Protein AF-A0A0D2ZPZ6-F1 (afdb_monomer)

Mean predicted aligned error: 11.29 Å

Structure (mmCIF, N/CA/C/O backbone):
data_AF-A0A0D2ZPZ6-F1
#
_entry.id   AF-A0A0D2ZPZ6-F1
#
loop_
_atom_site.group_PDB
_atom_site.id
_atom_site.type_symbol
_atom_site.label_atom_id
_atom_site.label_alt_id
_atom_site.label_comp_id
_atom_site.label_asym_id
_atom_site.label_entity_id
_atom_site.label_seq_id
_atom_site.pdbx_PDB_ins_code
_atom_site.Cartn_x
_atom_site.Cartn_y
_atom_site.Cartn_z
_atom_site.occupancy
_atom_site.B_iso_or_equiv
_atom_site.auth_seq_id
_atom_site.auth_comp_id
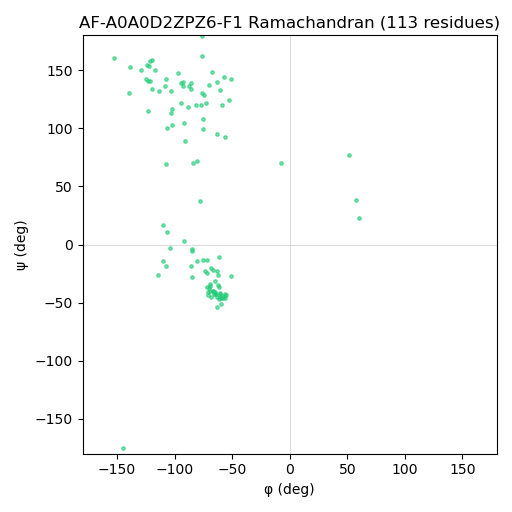_atom_site.auth_asym_id
_atom_site.auth_atom_id
_atom_site.pdbx_PDB_model_num
ATOM 1 N N . MET A 1 1 ? -3.734 -11.632 -27.801 1.00 38.62 1 MET A N 1
ATOM 2 C CA . MET A 1 1 ? -4.446 -12.048 -26.576 1.00 38.62 1 MET A CA 1
ATOM 3 C C . MET A 1 1 ? -5.236 -10.837 -26.138 1.00 38.62 1 MET A C 1
ATOM 5 O O . MET A 1 1 ? -4.638 -9.768 -26.107 1.00 38.62 1 MET A O 1
ATOM 9 N N . SER A 1 2 ? -6.555 -10.973 -26.014 1.00 46.31 2 SER A N 1
ATOM 10 C CA . SER A 1 2 ? -7.474 -9.851 -25.828 1.00 46.31 2 SER A CA 1
ATOM 11 C C . SER A 1 2 ? -7.202 -9.130 -24.512 1.00 46.31 2 SER A C 1
ATOM 13 O O . SER A 1 2 ? -6.860 -9.738 -23.500 1.00 46.31 2 SER A O 1
ATOM 15 N N . GLU A 1 3 ? -7.290 -7.810 -24.588 1.00 47.06 3 GLU A N 1
ATOM 16 C CA . GLU A 1 3 ? -7.050 -6.823 -23.537 1.00 47.06 3 GLU A CA 1
ATOM 17 C C . GLU A 1 3 ? -8.261 -6.743 -22.585 1.00 47.06 3 GLU A C 1
ATOM 19 O O . GLU A 1 3 ? -8.631 -5.662 -22.147 1.00 47.06 3 GLU A O 1
ATOM 24 N N . ASP A 1 4 ? -8.901 -7.884 -22.300 1.00 50.34 4 ASP A N 1
ATOM 25 C CA . ASP A 1 4 ? -10.164 -7.944 -21.560 1.00 50.34 4 ASP A CA 1
ATOM 26 C C . ASP A 1 4 ? -9.919 -7.703 -20.057 1.00 50.34 4 ASP A C 1
ATOM 28 O O . ASP A 1 4 ? -9.448 -8.568 -19.314 1.00 50.34 4 ASP A O 1
ATOM 32 N N . ASP A 1 5 ? -10.178 -6.457 -19.660 1.00 51.72 5 ASP A N 1
ATOM 33 C CA . ASP A 1 5 ? -11.030 -6.045 -18.542 1.00 51.72 5 ASP A CA 1
ATOM 34 C C . ASP A 1 5 ? -10.781 -6.692 -17.173 1.00 51.72 5 ASP A C 1
ATOM 36 O O . ASP A 1 5 ? -11.569 -7.480 -16.654 1.00 51.72 5 ASP A O 1
ATOM 40 N N . TYR A 1 6 ? -9.731 -6.231 -16.491 1.00 51.72 6 TYR A N 1
ATOM 41 C CA . TYR A 1 6 ? -9.704 -6.280 -15.025 1.00 51.72 6 TYR A CA 1
ATOM 42 C C . TYR A 1 6 ? -10.432 -5.049 -14.480 1.00 51.72 6 TYR A C 1
ATOM 44 O O . TYR A 1 6 ? -9.806 -4.126 -13.953 1.00 51.72 6 TYR A O 1
ATOM 52 N N . GLU A 1 7 ? -11.754 -5.002 -14.641 1.00 57.28 7 GLU A N 1
ATOM 53 C CA . GLU A 1 7 ? -12.580 -3.922 -14.100 1.00 57.28 7 GLU A CA 1
ATOM 54 C C . GLU A 1 7 ? -12.841 -4.181 -12.606 1.00 57.28 7 GLU A C 1
ATOM 56 O O . GLU A 1 7 ? -13.915 -4.577 -12.170 1.00 57.28 7 GLU A O 1
ATOM 61 N N . TRP A 1 8 ? -11.795 -3.999 -11.793 1.00 60.78 8 TRP A N 1
ATOM 62 C CA . TRP A 1 8 ? -11.924 -4.005 -10.331 1.00 60.78 8 TRP A CA 1
ATOM 63 C C . TRP A 1 8 ? -12.719 -2.782 -9.838 1.00 60.78 8 TRP A C 1
ATOM 65 O O . TRP A 1 8 ? -13.228 -2.759 -8.725 1.00 60.78 8 TRP A O 1
ATOM 75 N N . ILE A 1 9 ? -12.811 -1.736 -10.659 1.00 58.06 9 ILE A N 1
ATOM 76 C CA . ILE A 1 9 ? -13.391 -0.447 -10.298 1.00 58.06 9 ILE A CA 1
ATOM 77 C C . ILE A 1 9 ? -14.793 -0.384 -10.908 1.00 58.06 9 ILE A C 1
ATOM 79 O O . ILE A 1 9 ? -14.897 -0.132 -12.105 1.00 58.06 9 ILE A O 1
ATOM 83 N N . PRO A 1 10 ? -15.873 -0.577 -10.126 1.00 61.19 10 PRO A N 1
ATOM 84 C CA . PRO A 1 10 ? -17.208 -0.229 -10.589 1.00 61.19 10 PRO A CA 1
ATOM 85 C C . PRO A 1 10 ? -17.205 1.206 -11.120 1.00 61.19 10 PRO A C 1
ATOM 87 O O . PRO A 1 10 ? -16.581 2.075 -10.513 1.00 61.19 10 PRO A O 1
ATOM 90 N N . ILE A 1 11 ? -17.941 1.478 -12.196 1.00 59.25 11 ILE A N 1
ATOM 91 C CA . ILE A 1 11 ? -18.075 2.828 -12.779 1.00 59.25 11 ILE A CA 1
ATOM 92 C C . ILE A 1 11 ? -18.475 3.880 -11.717 1.00 59.25 11 ILE A C 1
ATOM 94 O O . ILE A 1 11 ? -18.085 5.043 -11.811 1.00 59.25 11 ILE A O 1
ATOM 98 N N . ASP A 1 12 ? -19.170 3.455 -10.658 1.00 64.12 12 ASP A N 1
ATOM 99 C CA . ASP A 1 12 ? -19.626 4.297 -9.546 1.00 64.12 12 ASP A CA 1
ATOM 100 C C . ASP A 1 12 ? -18.653 4.372 -8.347 1.00 64.12 12 ASP A C 1
ATOM 102 O O . ASP A 1 12 ? -18.959 4.990 -7.318 1.00 64.12 12 ASP A O 1
ATOM 106 N N . ALA A 1 13 ? -17.477 3.744 -8.428 1.00 70.62 13 ALA A N 1
ATOM 107 C CA . ALA A 1 13 ? -16.510 3.734 -7.338 1.00 70.62 13 ALA A CA 1
ATOM 108 C C . ALA A 1 13 ? -15.801 5.088 -7.208 1.00 70.62 13 ALA A C 1
ATOM 110 O O . ALA A 1 13 ? -15.236 5.647 -8.150 1.00 70.62 13 ALA A O 1
ATOM 111 N N . ARG A 1 14 ? -15.803 5.630 -5.988 1.00 82.12 14 ARG A N 1
ATOM 112 C CA . ARG A 1 14 ? -15.143 6.903 -5.693 1.00 82.12 14 ARG A CA 1
ATOM 113 C C . ARG A 1 14 ? -13.630 6.728 -5.702 1.00 82.12 14 ARG A C 1
ATOM 115 O O . ARG A 1 14 ? -13.083 5.986 -4.890 1.00 82.12 14 ARG A O 1
ATOM 122 N N . LEU A 1 15 ? -12.956 7.483 -6.564 1.00 88.06 15 LEU A N 1
ATOM 123 C CA . LEU A 1 15 ? -11.501 7.572 -6.570 1.00 88.06 15 LEU A CA 1
ATOM 124 C C . LEU A 1 15 ? -11.022 8.640 -5.587 1.00 88.06 15 LEU A C 1
ATOM 126 O O . LEU A 1 15 ? -11.512 9.771 -5.568 1.00 88.06 15 LEU A O 1
ATOM 130 N N . TYR A 1 16 ? -10.018 8.283 -4.791 1.00 89.69 16 TYR A N 1
ATOM 131 C CA . TYR A 1 16 ? -9.394 9.176 -3.827 1.00 89.69 16 TYR A CA 1
ATOM 132 C C . TYR A 1 16 ? -7.895 9.281 -4.084 1.00 89.69 16 TYR A C 1
ATOM 134 O O . TYR A 1 16 ? -7.223 8.291 -4.353 1.00 89.69 16 TYR A O 1
ATOM 142 N N . ALA A 1 17 ? -7.362 10.492 -3.923 1.00 92.25 17 ALA A N 1
ATOM 143 C CA . ALA A 1 17 ? -5.927 10.731 -3.874 1.00 92.25 17 ALA A CA 1
ATOM 144 C C . ALA A 1 17 ? -5.474 10.954 -2.424 1.00 92.25 17 ALA A C 1
ATOM 146 O O . ALA A 1 17 ? -6.056 11.762 -1.682 1.00 92.25 17 ALA A O 1
ATOM 147 N N . ILE A 1 18 ? -4.408 10.256 -2.035 1.00 92.94 18 ILE A N 1
ATOM 148 C CA . ILE A 1 18 ? -3.726 10.401 -0.748 1.00 92.94 18 ILE A CA 1
ATOM 149 C C . ILE A 1 18 ? -2.287 10.816 -1.032 1.00 92.94 18 ILE A C 1
ATOM 151 O O . ILE A 1 18 ? -1.634 10.254 -1.904 1.00 92.94 18 ILE A O 1
ATOM 155 N N . SER A 1 19 ? -1.807 11.819 -0.301 1.00 92.62 19 SER A N 1
ATOM 156 C CA . SER A 1 19 ? -0.422 12.266 -0.362 1.00 92.62 19 SER A CA 1
ATOM 157 C C . SER A 1 19 ? 0.212 12.242 1.024 1.00 92.62 19 SER A C 1
ATOM 159 O O . SER A 1 19 ? -0.422 12.582 2.034 1.00 92.62 19 SER A O 1
ATOM 161 N N . PHE A 1 20 ? 1.484 11.861 1.047 1.00 94.06 20 PHE A N 1
ATOM 162 C CA . PHE A 1 20 ? 2.348 11.902 2.217 1.00 94.06 20 PHE A CA 1
ATOM 163 C C . PHE A 1 20 ? 3.361 13.027 2.021 1.00 94.06 20 PHE A C 1
ATOM 165 O O . PHE A 1 20 ? 3.871 13.235 0.924 1.00 94.06 20 PHE A O 1
ATOM 172 N N . ARG A 1 21 ? 3.591 13.807 3.079 1.00 92.25 21 ARG A N 1
ATOM 173 C CA . ARG A 1 21 ? 4.617 14.854 3.116 1.00 92.25 21 ARG A CA 1
ATOM 174 C C . ARG A 1 21 ? 5.744 14.354 4.013 1.00 92.25 21 ARG A C 1
ATOM 176 O O . ARG A 1 21 ? 5.869 14.816 5.141 1.00 92.25 21 ARG A O 1
ATOM 183 N N . THR A 1 22 ? 6.455 13.345 3.530 1.00 92.25 22 THR A N 1
ATOM 184 C CA . THR A 1 22 ? 7.578 12.682 4.205 1.00 92.25 22 THR A CA 1
ATOM 185 C C . THR A 1 22 ? 8.831 12.831 3.350 1.00 92.25 22 THR A C 1
ATOM 187 O O . THR A 1 22 ? 8.728 13.109 2.151 1.00 92.25 22 THR A O 1
ATOM 190 N N . SER A 1 23 ? 10.008 12.697 3.961 1.00 91.88 23 SER A N 1
ATOM 191 C CA . SER A 1 23 ? 11.278 12.800 3.224 1.00 91.88 23 SER A CA 1
ATOM 192 C C . SER A 1 23 ? 11.672 11.464 2.590 1.00 91.88 23 SER A C 1
ATOM 194 O O . SER A 1 23 ? 12.319 11.450 1.546 1.00 91.88 23 SER A O 1
ATOM 196 N N . SER A 1 24 ? 11.242 10.354 3.195 1.00 94.25 24 SER A N 1
ATOM 197 C CA . SER A 1 24 ? 11.414 8.991 2.691 1.00 94.25 24 SER A CA 1
ATOM 198 C C . SER A 1 24 ? 10.073 8.260 2.552 1.00 94.25 24 SER A C 1
ATOM 200 O O . SER A 1 24 ? 9.101 8.564 3.252 1.00 94.25 24 SER A O 1
ATOM 202 N N . LEU A 1 25 ? 10.024 7.273 1.651 1.00 93.69 25 LEU A N 1
ATOM 203 C CA . LEU A 1 25 ? 8.913 6.317 1.571 1.00 93.69 25 LEU A CA 1
ATOM 204 C C . LEU A 1 25 ? 8.929 5.324 2.741 1.00 93.69 25 LEU A C 1
ATOM 206 O O . LEU A 1 25 ? 7.873 4.832 3.113 1.00 93.69 25 LEU A O 1
ATOM 210 N N . GLU A 1 26 ? 10.090 5.077 3.352 1.00 93.88 26 GLU A N 1
ATOM 211 C CA . GLU A 1 26 ? 10.236 4.204 4.530 1.00 93.88 26 GLU A CA 1
ATOM 212 C C . GLU A 1 26 ? 9.541 4.779 5.774 1.00 93.88 26 GLU A C 1
ATOM 214 O O . GLU A 1 26 ? 9.178 4.048 6.686 1.00 93.88 26 GLU A O 1
ATOM 219 N N . GLU A 1 27 ? 9.308 6.096 5.809 1.00 95.94 27 GLU A N 1
ATOM 220 C CA . GLU A 1 27 ? 8.524 6.745 6.869 1.00 95.94 27 GLU A CA 1
ATOM 221 C C . GLU A 1 27 ? 7.020 6.430 6.759 1.00 95.94 27 GLU A C 1
ATOM 223 O O . GLU A 1 27 ? 6.249 6.730 7.674 1.00 95.94 27 GLU A O 1
ATOM 228 N N . ILE A 1 28 ? 6.574 5.873 5.628 1.00 97.44 28 ILE A N 1
ATOM 229 C CA . ILE A 1 28 ? 5.169 5.568 5.374 1.00 97.44 28 ILE A CA 1
ATOM 230 C C . ILE A 1 28 ? 4.882 4.143 5.838 1.00 97.44 28 ILE A C 1
ATOM 232 O O . ILE A 1 28 ? 4.966 3.192 5.069 1.00 97.44 28 ILE A O 1
ATOM 236 N N . THR A 1 29 ? 4.501 4.020 7.105 1.00 97.38 29 THR A N 1
ATOM 237 C CA . THR A 1 29 ? 4.083 2.749 7.706 1.00 97.38 29 THR A CA 1
ATOM 238 C C . THR A 1 29 ? 2.666 2.350 7.282 1.00 97.38 29 THR A C 1
ATOM 240 O O . THR A 1 29 ? 1.840 3.181 6.878 1.00 97.38 29 THR A O 1
ATOM 243 N N . TYR A 1 30 ? 2.337 1.075 7.460 1.00 96.12 30 TYR A N 1
ATOM 244 C CA . TYR A 1 30 ? 1.004 0.502 7.319 1.00 96.12 30 TYR A CA 1
ATOM 245 C C . TYR A 1 30 ? -0.029 1.213 8.190 1.00 96.12 30 TYR A C 1
ATOM 247 O O . TYR A 1 30 ? -1.129 1.536 7.730 1.00 96.12 30 TYR A O 1
ATOM 255 N N . SER A 1 31 ? 0.319 1.517 9.440 1.00 93.81 31 SER A N 1
ATOM 256 C CA . SER A 1 31 ? -0.569 2.241 10.353 1.00 93.81 31 SER A CA 1
ATOM 257 C C . SER A 1 31 ? -0.862 3.661 9.862 1.00 93.81 31 SER A C 1
ATOM 259 O O . SER A 1 31 ? -2.022 4.078 9.857 1.00 93.81 31 SER A O 1
ATOM 261 N N . LEU A 1 32 ? 0.154 4.380 9.372 1.00 95.06 32 LEU A N 1
ATOM 262 C CA . LEU A 1 32 ? -0.003 5.725 8.824 1.00 95.06 32 LEU A CA 1
ATOM 263 C C . LEU A 1 32 ? -0.826 5.715 7.527 1.00 95.06 32 LEU A C 1
ATOM 265 O O . LEU A 1 32 ? -1.675 6.590 7.325 1.00 95.06 32 LEU A O 1
ATOM 269 N N . LEU A 1 33 ? -0.614 4.725 6.655 1.00 95.38 33 LEU A N 1
ATOM 270 C CA . LEU A 1 33 ? -1.412 4.539 5.444 1.00 95.38 33 LEU A CA 1
ATOM 271 C C . LEU A 1 33 ? -2.893 4.329 5.783 1.00 95.38 33 LEU A C 1
ATOM 273 O O . LEU A 1 33 ? -3.744 5.061 5.269 1.00 95.38 33 LEU A O 1
ATOM 277 N N . ASN A 1 34 ? -3.193 3.400 6.695 1.00 92.44 34 ASN A N 1
ATOM 278 C CA . ASN A 1 34 ? -4.556 3.141 7.163 1.00 92.44 34 ASN A CA 1
ATOM 279 C C . ASN A 1 34 ? -5.204 4.388 7.768 1.00 92.44 34 ASN A C 1
ATOM 281 O O . ASN A 1 34 ? -6.326 4.743 7.407 1.00 92.44 34 ASN A O 1
ATOM 285 N N . GLU A 1 35 ? -4.486 5.110 8.631 1.00 92.00 35 GLU A N 1
ATOM 286 C CA . GLU A 1 35 ? -4.991 6.335 9.249 1.00 92.00 35 GLU A CA 1
ATOM 287 C C . GLU A 1 35 ? -5.393 7.379 8.194 1.00 92.00 35 GLU A C 1
ATOM 289 O O . GLU A 1 35 ? -6.466 7.992 8.268 1.00 92.00 35 GLU A O 1
ATOM 294 N N . ARG A 1 36 ? -4.551 7.574 7.170 1.00 93.69 36 ARG A N 1
ATOM 295 C CA . ARG A 1 36 ? -4.822 8.524 6.084 1.00 93.69 36 ARG A CA 1
ATOM 296 C C . ARG A 1 36 ? -6.009 8.104 5.227 1.00 93.69 36 ARG A C 1
ATOM 298 O O . ARG A 1 36 ? -6.795 8.982 4.854 1.00 93.69 36 ARG A O 1
ATOM 305 N N . ILE A 1 37 ? -6.149 6.812 4.934 1.00 92.62 37 ILE A N 1
ATOM 306 C CA . ILE A 1 37 ? -7.289 6.262 4.190 1.00 92.62 37 ILE A CA 1
ATOM 307 C C . ILE A 1 37 ? -8.580 6.480 4.981 1.00 92.62 37 ILE A C 1
ATOM 309 O O . ILE A 1 37 ? -9.493 7.140 4.479 1.00 92.62 37 ILE A O 1
ATOM 313 N N . CYS A 1 38 ? -8.630 6.040 6.240 1.00 90.12 38 CYS A N 1
ATOM 314 C CA . CYS A 1 38 ? -9.803 6.205 7.096 1.00 90.12 38 CYS A CA 1
ATOM 315 C C . CYS A 1 38 ? -10.212 7.673 7.223 1.00 90.12 38 CYS A C 1
ATOM 317 O O . CYS A 1 38 ? -11.372 8.022 7.001 1.00 90.12 38 CYS A O 1
ATOM 319 N N . ARG A 1 39 ? -9.250 8.572 7.466 1.00 90.31 39 ARG A N 1
ATOM 320 C CA . ARG A 1 39 ? -9.516 10.015 7.539 1.00 90.31 39 ARG A CA 1
ATOM 321 C C . ARG A 1 39 ? -10.078 10.568 6.227 1.00 90.31 39 ARG A C 1
ATOM 323 O O . ARG A 1 39 ? -10.990 11.393 6.254 1.00 90.31 39 ARG A O 1
ATOM 330 N N . LYS A 1 40 ? -9.547 10.134 5.078 1.00 91.69 40 LYS A N 1
ATOM 331 C CA . LYS A 1 40 ? -10.016 10.560 3.750 1.00 91.69 40 LYS A CA 1
ATOM 332 C C . LYS A 1 40 ? -11.440 10.076 3.476 1.00 91.69 40 LYS A C 1
ATOM 334 O O . LYS A 1 40 ? -12.248 10.845 2.958 1.00 91.69 40 LYS A O 1
ATOM 339 N N . MET A 1 41 ? -11.735 8.832 3.841 1.00 87.25 41 MET A N 1
ATOM 340 C CA . MET A 1 41 ? -13.028 8.183 3.617 1.00 87.25 41 MET A CA 1
ATOM 341 C C . MET A 1 41 ? -14.058 8.482 4.716 1.00 87.25 41 MET A C 1
ATOM 343 O O . MET A 1 41 ? -15.223 8.132 4.557 1.00 87.25 41 MET A O 1
ATOM 347 N N . ARG A 1 42 ? -13.659 9.174 5.795 1.00 86.00 42 ARG A N 1
ATOM 348 C CA . ARG A 1 42 ? -14.467 9.413 7.006 1.00 86.00 42 ARG A CA 1
ATOM 349 C C . ARG A 1 42 ? -14.937 8.106 7.664 1.00 86.00 42 ARG A C 1
ATOM 351 O O . ARG A 1 42 ? -16.064 8.024 8.143 1.00 86.00 42 ARG A O 1
ATOM 358 N N . ILE A 1 43 ? -14.062 7.103 7.669 1.00 82.56 43 ILE A N 1
ATOM 359 C CA . ILE A 1 43 ? -14.251 5.820 8.353 1.00 82.56 43 ILE A CA 1
ATOM 360 C C . ILE A 1 43 ? -13.636 5.925 9.750 1.00 82.56 43 ILE A C 1
ATOM 362 O O . ILE A 1 43 ? -12.576 6.529 9.924 1.00 82.56 43 ILE A O 1
ATOM 366 N N . ASP A 1 44 ? -14.310 5.352 10.741 1.00 75.69 44 ASP A N 1
ATOM 367 C CA . ASP A 1 44 ? -13.796 5.262 12.102 1.00 75.69 44 ASP A CA 1
ATOM 368 C C . ASP A 1 44 ? -12.818 4.082 12.239 1.00 75.69 44 ASP A C 1
ATOM 370 O O . ASP A 1 44 ? -13.178 2.925 12.030 1.00 75.69 44 ASP A O 1
ATOM 374 N N . LEU A 1 45 ? -11.574 4.400 12.606 1.00 68.00 45 LEU A N 1
ATOM 375 C CA . LEU A 1 45 ? -10.469 3.449 12.776 1.00 68.00 45 LEU A CA 1
ATOM 376 C C . LEU A 1 45 ? -10.723 2.426 13.891 1.00 68.00 45 LEU A C 1
ATOM 378 O O . LEU A 1 45 ? -10.108 1.364 13.883 1.00 68.00 45 LEU A O 1
ATOM 382 N N . PHE A 1 46 ? -11.589 2.739 14.858 1.00 65.38 46 PHE A N 1
ATOM 383 C CA . PHE A 1 46 ? -11.834 1.873 16.014 1.00 65.38 46 PHE A CA 1
ATOM 384 C C . PHE A 1 46 ? -12.890 0.799 15.763 1.00 65.38 46 PHE A C 1
ATOM 386 O O . PHE A 1 46 ? -12.956 -0.172 16.513 1.00 65.38 46 PHE A O 1
ATOM 393 N N . THR A 1 47 ? -13.725 0.965 14.737 1.00 62.22 47 THR A N 1
ATOM 394 C CA . THR A 1 47 ? -14.881 0.089 14.499 1.00 62.22 47 THR A CA 1
ATOM 395 C C . THR A 1 47 ? -14.732 -0.797 13.272 1.00 62.22 47 THR A C 1
ATOM 397 O O . THR A 1 47 ? -15.514 -1.735 13.111 1.00 62.22 47 THR A O 1
ATOM 400 N N . LYS A 1 48 ? -13.757 -0.511 12.404 1.00 68.69 48 LYS A N 1
ATOM 401 C CA . LYS A 1 48 ? -13.653 -1.114 11.076 1.00 68.69 48 LYS A CA 1
ATOM 402 C C . LYS A 1 48 ? -12.212 -1.455 10.731 1.00 68.69 48 LYS A C 1
ATOM 404 O O . LYS A 1 48 ? -11.316 -0.623 10.864 1.00 68.69 48 LYS A O 1
ATOM 409 N N . ARG A 1 49 ? -11.994 -2.692 10.279 1.00 78.31 49 ARG A N 1
ATOM 410 C CA . ARG A 1 49 ? -10.716 -3.125 9.704 1.00 78.31 49 ARG A CA 1
ATOM 411 C C . ARG A 1 49 ? -10.775 -2.931 8.197 1.00 78.31 49 ARG A C 1
ATOM 413 O O . ARG A 1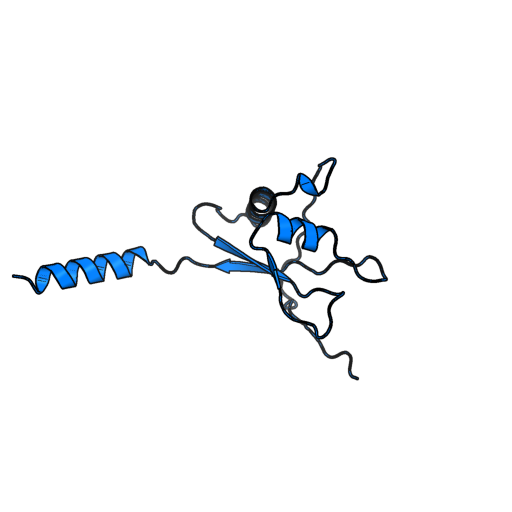 49 ? -11.769 -3.279 7.574 1.00 78.31 49 ARG A O 1
ATOM 420 N N . LEU A 1 50 ? -9.707 -2.399 7.613 1.00 87.19 50 LEU A N 1
ATOM 421 C CA . LEU A 1 50 ? -9.603 -2.257 6.165 1.00 87.19 50 LEU A CA 1
ATOM 422 C C . LEU A 1 50 ? -8.871 -3.456 5.562 1.00 87.19 50 LEU A C 1
ATOM 424 O O . LEU A 1 50 ? -7.858 -3.898 6.103 1.00 87.19 50 LEU A O 1
ATOM 428 N N . ASN A 1 51 ? -9.362 -3.943 4.425 1.00 90.19 51 ASN A N 1
ATOM 429 C CA . ASN A 1 51 ? -8.598 -4.798 3.528 1.00 90.19 51 ASN A CA 1
ATOM 430 C C . ASN A 1 51 ? -7.953 -3.927 2.450 1.00 90.19 51 ASN A C 1
ATOM 432 O O . ASN A 1 51 ? -8.656 -3.223 1.719 1.00 90.19 51 ASN A O 1
ATOM 436 N N . LEU A 1 52 ? -6.628 -3.976 2.348 1.00 94.44 52 LEU A N 1
ATOM 437 C CA . LEU A 1 52 ? -5.856 -3.197 1.384 1.00 94.44 52 LEU A CA 1
ATOM 438 C C . LEU A 1 52 ? -5.344 -4.133 0.287 1.00 94.44 52 LEU A C 1
ATOM 440 O O . LEU A 1 52 ? -4.369 -4.855 0.483 1.00 94.44 52 LEU A O 1
ATOM 444 N N . GLY A 1 53 ? -6.026 -4.142 -0.858 1.00 94.12 53 GLY A N 1
ATOM 445 C CA . GLY A 1 53 ? -5.730 -5.034 -1.981 1.00 94.12 53 GLY A CA 1
ATOM 446 C C . GLY A 1 53 ? -5.305 -4.279 -3.236 1.00 94.12 53 GLY A C 1
ATOM 447 O O . GLY A 1 53 ? -5.738 -3.157 -3.470 1.00 94.12 53 GLY A O 1
ATOM 448 N N . TYR A 1 54 ? -4.473 -4.880 -4.079 1.00 94.44 54 TYR A N 1
ATOM 449 C CA . TYR A 1 54 ? -4.114 -4.317 -5.384 1.00 94.44 54 TYR A CA 1
ATOM 450 C C . TYR A 1 54 ? -3.737 -5.419 -6.378 1.00 94.44 54 TYR A C 1
ATOM 452 O O . TYR A 1 54 ? -3.398 -6.534 -5.991 1.00 94.44 54 TYR A O 1
ATOM 460 N N . ILE A 1 55 ? -3.773 -5.109 -7.675 1.00 93.00 55 ILE A N 1
ATOM 461 C CA . ILE A 1 55 ? -3.235 -5.984 -8.728 1.00 93.00 55 ILE A CA 1
ATOM 462 C C . ILE A 1 55 ? -1.884 -5.404 -9.171 1.00 93.00 55 ILE A C 1
ATOM 464 O O . ILE A 1 55 ? -1.871 -4.306 -9.744 1.00 93.00 55 ILE A O 1
ATOM 468 N N . PRO A 1 56 ? -0.742 -6.075 -8.923 1.00 92.81 56 PRO A N 1
ATOM 469 C CA . PRO A 1 56 ? 0.564 -5.595 -9.361 1.00 92.81 56 PRO A CA 1
ATOM 470 C C . PRO A 1 56 ? 0.626 -5.477 -10.888 1.00 92.81 56 PRO A C 1
ATOM 472 O O . PRO A 1 56 ? 0.262 -6.403 -11.607 1.00 92.81 56 PRO A O 1
ATOM 475 N N . LEU A 1 57 ? 1.125 -4.347 -11.396 1.00 91.94 57 LEU A N 1
ATOM 476 C CA . LEU A 1 57 ? 1.276 -4.134 -12.845 1.00 91.94 57 LEU A CA 1
ATOM 477 C C . LEU A 1 57 ? 2.532 -4.798 -13.437 1.00 91.94 57 LEU A C 1
ATOM 479 O O . LEU A 1 57 ? 2.654 -4.890 -14.655 1.00 91.94 57 LEU A O 1
ATOM 483 N N . VAL A 1 58 ? 3.476 -5.215 -12.589 1.00 91.75 58 VAL A N 1
ATOM 484 C CA . VAL A 1 58 ? 4.803 -5.725 -12.989 1.00 91.75 58 VAL A CA 1
ATOM 485 C C . VAL A 1 58 ? 4.943 -7.246 -12.889 1.00 91.75 58 VAL A C 1
ATOM 487 O O . VAL A 1 58 ? 5.992 -7.779 -13.245 1.00 91.75 58 VAL A O 1
ATOM 490 N N . VAL A 1 59 ? 3.914 -7.946 -12.406 1.00 88.06 59 VAL A N 1
ATOM 491 C CA . VAL A 1 59 ? 3.929 -9.400 -12.182 1.00 88.06 59 VAL A CA 1
ATOM 492 C C . VAL A 1 59 ? 2.952 -10.078 -13.135 1.00 88.06 59 VAL A C 1
ATOM 494 O O . VAL A 1 59 ? 1.799 -9.664 -13.230 1.00 88.06 59 VAL A O 1
ATOM 497 N N . GLU A 1 60 ? 3.407 -11.146 -13.796 1.00 88.25 60 GLU A N 1
ATOM 498 C CA . GLU A 1 60 ? 2.572 -12.003 -14.639 1.00 88.25 60 GLU A CA 1
ATOM 499 C C . GLU A 1 60 ? 2.589 -13.463 -14.139 1.00 88.25 60 GLU A C 1
ATOM 501 O O . GLU A 1 60 ? 3.650 -13.964 -13.753 1.00 88.25 60 GLU A O 1
ATOM 506 N N . PRO A 1 61 ? 1.447 -14.177 -14.160 1.00 87.94 61 PRO A N 1
ATOM 507 C CA . PRO A 1 61 ? 0.120 -13.668 -14.512 1.00 87.94 61 PRO A CA 1
ATOM 508 C C . PRO A 1 61 ? -0.396 -12.674 -13.462 1.00 87.94 61 PRO A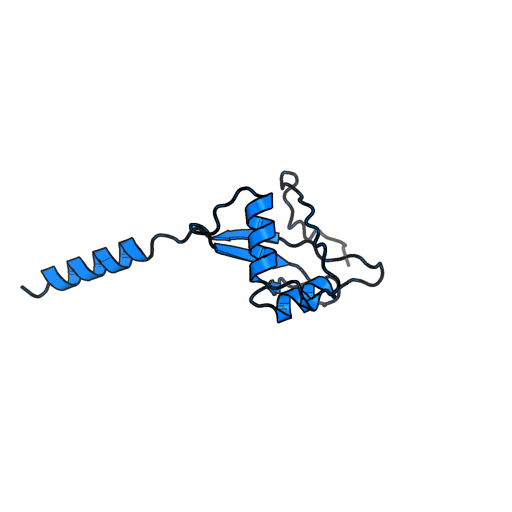 C 1
ATOM 510 O O . PRO A 1 61 ? -0.099 -12.826 -12.274 1.00 87.94 61 PRO A O 1
ATOM 513 N N . LYS A 1 62 ? -1.194 -11.689 -13.888 1.00 87.75 62 LYS A N 1
ATOM 514 C CA . LYS A 1 62 ? -1.867 -10.765 -12.963 1.00 87.75 62 LYS A CA 1
ATOM 515 C C . LYS A 1 62 ? -2.645 -11.530 -11.890 1.00 87.75 62 LYS A C 1
ATOM 517 O O . LYS A 1 62 ? -3.498 -12.365 -12.191 1.00 87.75 62 LYS A O 1
ATOM 522 N N . ARG A 1 63 ? -2.341 -11.234 -10.627 1.00 88.50 63 ARG A N 1
ATOM 523 C CA . ARG A 1 63 ? -2.990 -11.798 -9.437 1.00 88.50 63 ARG A CA 1
ATOM 524 C C . ARG A 1 63 ? -3.202 -10.697 -8.412 1.00 88.50 63 ARG A C 1
ATOM 526 O O . ARG A 1 63 ? -2.462 -9.720 -8.400 1.00 88.50 63 ARG A O 1
ATOM 533 N N . GLN A 1 64 ? -4.211 -10.858 -7.568 1.00 90.19 64 GLN A N 1
ATOM 534 C CA . GLN A 1 64 ? -4.419 -9.957 -6.445 1.00 90.19 64 GLN A CA 1
ATOM 535 C C . GLN A 1 64 ? -3.324 -10.164 -5.393 1.00 90.19 64 GLN A C 1
ATOM 537 O O . GLN A 1 64 ? -2.979 -11.299 -5.062 1.00 90.19 64 GLN A O 1
ATOM 542 N N . SER A 1 65 ? -2.829 -9.052 -4.865 1.00 93.56 65 SER A N 1
ATOM 543 C CA . SER A 1 65 ? -1.932 -8.973 -3.718 1.00 93.56 65 SER A CA 1
ATOM 544 C C . SER A 1 65 ? -2.576 -8.132 -2.620 1.00 93.56 65 SER A C 1
ATOM 546 O O . SER A 1 65 ? -3.452 -7.305 -2.891 1.00 93.56 65 SER A O 1
ATOM 548 N N . TYR A 1 66 ? -2.122 -8.332 -1.387 1.00 94.94 66 TYR A N 1
ATOM 549 C CA . TYR A 1 66 ? -2.591 -7.606 -0.210 1.00 94.94 66 TYR A CA 1
ATOM 550 C C . TYR A 1 66 ? -1.420 -6.903 0.465 1.00 94.94 66 TYR A C 1
ATOM 552 O O . TYR A 1 66 ? -0.282 -7.339 0.322 1.00 94.94 66 TYR A O 1
ATOM 560 N N . ILE A 1 67 ? -1.716 -5.813 1.164 1.00 96.88 67 ILE A N 1
ATOM 561 C CA . ILE A 1 67 ? -0.763 -5.109 2.018 1.00 96.88 67 ILE A CA 1
ATOM 562 C C . ILE A 1 67 ? -1.079 -5.492 3.462 1.00 96.88 67 ILE A C 1
ATOM 564 O O . ILE A 1 67 ? -2.179 -5.192 3.932 1.00 96.88 67 ILE A O 1
ATOM 568 N N . LEU A 1 68 ? -0.146 -6.159 4.142 1.00 95.50 68 LEU A N 1
ATOM 569 C CA . LEU A 1 68 ? -0.343 -6.679 5.498 1.00 95.50 68 LEU A CA 1
ATOM 570 C C . LEU A 1 68 ? 0.555 -5.996 6.540 1.00 95.50 68 LEU A C 1
ATOM 572 O O . LEU A 1 68 ? 0.175 -5.934 7.712 1.00 95.50 68 LEU A O 1
ATOM 576 N N . ASP A 1 69 ? 1.705 -5.472 6.119 1.00 96.75 69 ASP A N 1
ATOM 577 C CA . ASP A 1 69 ? 2.718 -4.853 6.977 1.00 96.75 69 ASP A CA 1
ATOM 578 C C . ASP A 1 69 ? 3.430 -3.659 6.304 1.00 96.75 69 ASP A C 1
ATOM 580 O O . ASP A 1 69 ? 3.024 -3.176 5.241 1.00 96.75 69 ASP A O 1
ATOM 584 N N . ASP A 1 70 ? 4.442 -3.111 6.983 1.00 97.94 70 ASP A N 1
ATOM 585 C CA . ASP A 1 70 ? 5.196 -1.935 6.537 1.00 97.94 70 ASP A CA 1
ATOM 586 C C . ASP A 1 70 ? 6.060 -2.257 5.301 1.00 97.94 70 ASP A C 1
ATOM 588 O O . ASP A 1 70 ? 6.194 -1.427 4.395 1.00 97.94 70 ASP A O 1
ATOM 592 N N . GLU A 1 71 ? 6.607 -3.470 5.219 1.00 97.44 71 GLU A N 1
ATOM 593 C CA . GLU A 1 71 ? 7.374 -3.954 4.074 1.00 97.44 71 GLU A CA 1
ATOM 594 C C . GLU A 1 71 ? 6.509 -4.025 2.810 1.00 97.44 71 GLU A C 1
ATOM 596 O O . GLU A 1 71 ? 6.910 -3.530 1.749 1.00 97.44 71 GLU A O 1
ATOM 601 N N . ASP A 1 72 ? 5.292 -4.558 2.921 1.00 97.19 72 ASP A N 1
ATOM 602 C CA . ASP A 1 72 ? 4.332 -4.592 1.820 1.00 97.19 72 ASP A CA 1
ATOM 603 C C . ASP A 1 72 ? 3.945 -3.182 1.346 1.00 97.19 72 ASP A C 1
ATOM 605 O O . ASP A 1 72 ? 3.777 -2.950 0.141 1.00 97.19 72 ASP A O 1
ATOM 609 N N . VAL A 1 73 ? 3.823 -2.215 2.269 1.00 97.25 73 VAL A N 1
ATOM 610 C CA . VAL A 1 73 ? 3.576 -0.806 1.917 1.00 97.25 73 VAL A CA 1
ATOM 611 C C . VAL A 1 73 ? 4.724 -0.270 1.080 1.00 97.25 73 VAL A C 1
ATOM 613 O O . VAL A 1 73 ? 4.489 0.339 0.031 1.00 97.25 73 VAL A O 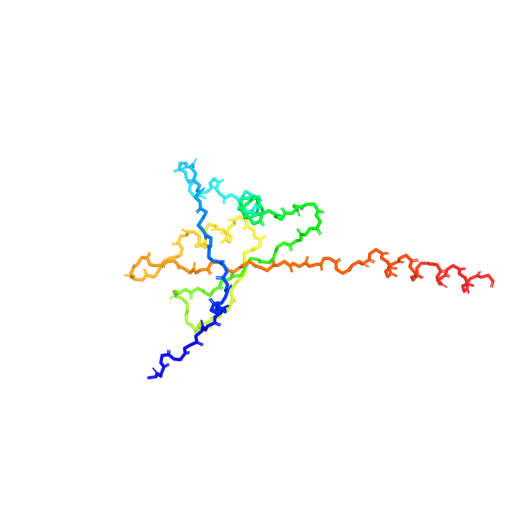1
ATOM 616 N N . PHE A 1 74 ? 5.962 -0.513 1.504 1.00 96.75 74 PHE A N 1
ATOM 617 C CA . PHE A 1 74 ? 7.133 -0.064 0.767 1.00 96.75 74 PHE A CA 1
ATOM 618 C C . PHE A 1 74 ? 7.183 -0.680 -0.637 1.00 96.75 74 PHE A C 1
ATOM 620 O O . PHE A 1 74 ? 7.383 0.038 -1.624 1.00 96.75 74 PHE A O 1
ATOM 627 N N . VAL A 1 75 ? 6.927 -1.985 -0.761 1.00 95.56 75 VAL A N 1
ATOM 628 C CA . VAL A 1 75 ? 6.860 -2.674 -2.059 1.00 95.56 75 VAL A CA 1
ATOM 629 C C . VAL A 1 75 ? 5.766 -2.070 -2.938 1.00 95.56 75 VAL A C 1
ATOM 631 O O . VAL A 1 75 ? 6.022 -1.742 -4.100 1.00 95.56 75 VAL A O 1
ATOM 634 N N . TYR A 1 76 ? 4.567 -1.839 -2.403 1.00 96.12 76 TYR A N 1
ATOM 635 C CA . TYR A 1 76 ? 3.478 -1.201 -3.144 1.00 96.12 76 TYR A CA 1
ATOM 636 C C . TYR A 1 76 ? 3.843 0.222 -3.607 1.00 96.12 76 TYR A C 1
ATOM 638 O O . TYR A 1 76 ? 3.568 0.591 -4.753 1.00 96.12 76 TYR A O 1
ATOM 646 N N . LEU A 1 77 ? 4.493 1.019 -2.749 1.00 95.19 77 LEU A N 1
ATOM 647 C CA . LEU A 1 77 ? 4.916 2.399 -3.024 1.00 95.19 77 LEU A CA 1
ATOM 648 C C . LEU A 1 77 ? 6.143 2.507 -3.940 1.00 95.19 77 LEU A C 1
ATOM 650 O O . LEU A 1 77 ? 6.385 3.568 -4.517 1.00 95.19 77 LEU A O 1
ATOM 654 N N . THR A 1 78 ? 6.872 1.426 -4.178 1.00 94.69 78 THR A N 1
ATOM 655 C CA . THR A 1 78 ? 8.020 1.410 -5.102 1.00 94.69 78 THR A CA 1
ATOM 656 C C . THR A 1 78 ? 7.729 0.666 -6.405 1.00 94.69 78 THR A C 1
ATOM 658 O O . THR A 1 78 ? 8.376 0.929 -7.416 1.00 94.69 78 THR A O 1
ATOM 661 N N . SER A 1 79 ? 6.693 -0.174 -6.436 1.00 93.88 79 SER A N 1
ATOM 662 C CA . SER A 1 79 ? 6.293 -0.929 -7.627 1.00 93.88 79 SER A CA 1
ATOM 663 C C . SER A 1 79 ? 5.574 -0.051 -8.656 1.00 93.88 79 SER A C 1
ATOM 665 O O . SER A 1 79 ? 4.415 0.329 -8.472 1.00 93.88 79 SER A O 1
ATOM 667 N N . VAL A 1 80 ? 6.254 0.238 -9.768 1.00 94.94 80 VAL A N 1
ATOM 668 C CA . VAL A 1 80 ? 5.701 0.938 -10.939 1.00 94.94 80 VAL A CA 1
ATOM 669 C C . VAL A 1 80 ? 5.983 0.164 -12.222 1.00 94.94 80 VAL A C 1
ATOM 671 O O . VAL A 1 80 ? 6.978 -0.553 -12.322 1.00 94.94 80 VAL A O 1
ATOM 674 N N . ASP A 1 81 ? 5.103 0.293 -13.214 1.00 93.94 81 ASP A N 1
ATOM 675 C CA . ASP A 1 81 ? 5.315 -0.320 -14.524 1.00 93.94 81 ASP A CA 1
ATOM 676 C C . ASP A 1 81 ? 6.345 0.445 -15.378 1.00 93.94 81 ASP A C 1
ATOM 678 O O . ASP A 1 81 ? 6.872 1.490 -14.998 1.00 93.94 81 ASP A O 1
ATOM 682 N N . LYS A 1 82 ? 6.611 -0.058 -16.590 1.00 91.94 82 LYS A N 1
ATOM 683 C CA . LYS A 1 82 ? 7.549 0.563 -17.546 1.00 91.94 82 LYS A CA 1
ATOM 684 C C . LYS A 1 82 ? 7.154 1.983 -17.990 1.00 91.94 82 LYS A C 1
ATOM 686 O O . LYS A 1 82 ? 7.939 2.632 -18.671 1.00 91.94 82 LYS A O 1
ATOM 691 N N . LYS A 1 83 ? 5.936 2.431 -17.678 1.00 95.44 83 LYS A N 1
ATOM 692 C CA . LYS A 1 83 ? 5.402 3.768 -17.971 1.00 95.44 83 LYS A CA 1
ATOM 693 C C . LYS A 1 83 ? 5.246 4.603 -16.691 1.00 95.44 83 LYS A C 1
ATOM 695 O O . LYS A 1 83 ? 4.494 5.572 -16.705 1.00 95.44 83 LYS A O 1
ATOM 700 N N . GLU A 1 84 ? 5.901 4.203 -15.599 1.00 92.94 84 GLU A N 1
ATOM 701 C CA . GLU A 1 84 ? 5.839 4.843 -14.278 1.00 92.94 84 GLU A CA 1
ATOM 702 C C . GLU A 1 84 ? 4.429 4.877 -13.661 1.00 92.94 84 GLU A C 1
ATOM 704 O O . GLU A 1 84 ? 4.124 5.688 -12.785 1.00 92.94 84 GLU A O 1
ATOM 709 N N . ARG A 1 85 ? 3.542 3.971 -14.089 1.00 92.00 85 ARG A N 1
ATOM 710 C CA . ARG A 1 85 ? 2.195 3.853 -13.528 1.00 92.00 85 ARG A CA 1
ATOM 711 C C . ARG A 1 85 ? 2.223 2.959 -12.300 1.00 92.00 85 ARG A C 1
ATOM 713 O O . ARG A 1 85 ? 2.852 1.901 -12.302 1.00 92.00 85 ARG A O 1
ATOM 720 N N . ARG A 1 86 ? 1.479 3.360 -11.274 1.00 92.38 86 ARG A N 1
ATOM 721 C CA . ARG A 1 86 ? 1.260 2.572 -10.059 1.00 92.38 86 ARG A CA 1
ATOM 722 C C . ARG A 1 86 ? -0.059 1.811 -10.143 1.00 92.38 86 ARG A C 1
ATOM 724 O O . ARG A 1 86 ? -1.023 2.309 -10.725 1.00 92.38 86 ARG A O 1
ATOM 731 N N . SER A 1 87 ? -0.109 0.631 -9.530 1.00 93.12 87 SER A N 1
ATOM 732 C CA . SER A 1 87 ? -1.370 -0.067 -9.273 1.00 93.12 87 SER A CA 1
ATOM 733 C C . SER A 1 87 ? -2.319 0.806 -8.451 1.00 93.12 87 SER A C 1
ATOM 735 O O . SER A 1 87 ? -1.892 1.529 -7.555 1.00 93.12 87 SER A O 1
ATOM 737 N N . ILE A 1 88 ? -3.616 0.722 -8.731 1.00 92.38 88 ILE A N 1
ATOM 738 C CA . ILE A 1 88 ? -4.630 1.362 -7.893 1.00 92.38 88 ILE A CA 1
ATOM 739 C C . ILE A 1 88 ? -4.806 0.515 -6.630 1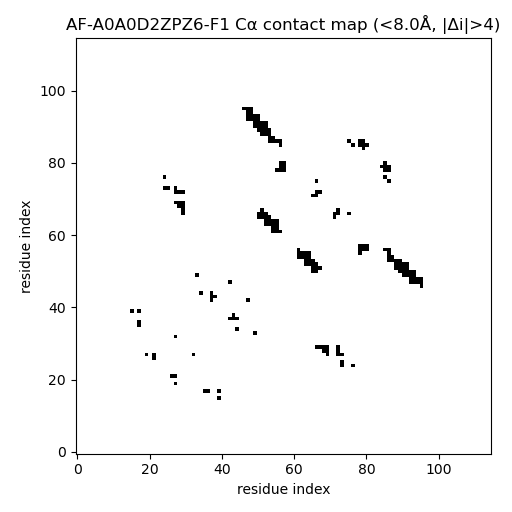.00 92.38 88 ILE A C 1
ATOM 741 O O . ILE A 1 88 ? -4.974 -0.701 -6.722 1.00 92.38 88 ILE A O 1
ATOM 745 N N . LEU A 1 89 ? -4.760 1.164 -5.464 1.00 94.44 89 LEU A N 1
ATOM 746 C CA . LEU A 1 89 ? -5.089 0.529 -4.193 1.00 94.44 89 LEU A CA 1
ATOM 747 C C . LEU A 1 89 ? -6.605 0.414 -4.059 1.00 94.44 89 LEU A C 1
ATOM 749 O O . LEU A 1 89 ? -7.312 1.424 -4.047 1.00 94.44 89 LEU A O 1
ATOM 753 N N . HIS A 1 90 ? -7.084 -0.812 -3.922 1.00 92.06 90 HIS A N 1
ATOM 754 C CA . HIS A 1 90 ? -8.442 -1.100 -3.517 1.00 92.06 90 HIS A CA 1
ATOM 755 C C . HIS A 1 90 ? -8.551 -1.149 -1.996 1.00 92.06 90 HIS A C 1
ATOM 757 O O . HIS A 1 90 ? -7.708 -1.736 -1.315 1.00 92.06 90 HIS A O 1
ATOM 763 N N . VAL A 1 91 ? -9.611 -0.534 -1.480 1.00 89.94 91 VAL A N 1
ATOM 764 C CA . VAL A 1 91 ? -9.895 -0.463 -0.051 1.00 89.94 91 VAL A CA 1
ATOM 765 C C . VAL A 1 91 ? -11.279 -1.045 0.182 1.00 89.94 91 VAL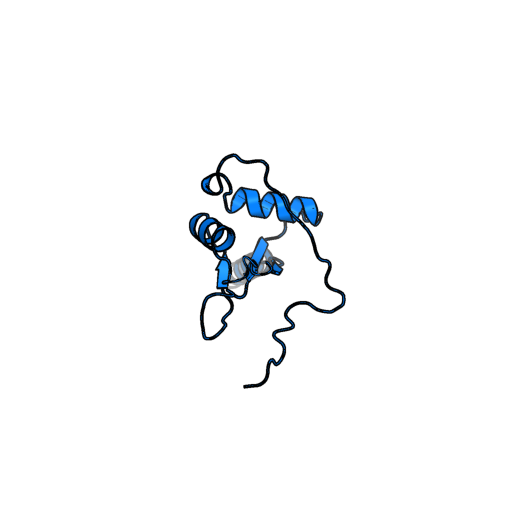 A C 1
ATOM 767 O O . VAL A 1 91 ? -12.272 -0.467 -0.259 1.00 89.94 91 VAL A O 1
ATOM 770 N N . GLU A 1 92 ? -11.338 -2.167 0.893 1.00 87.19 92 GLU A N 1
ATOM 771 C CA . GLU A 1 92 ? -12.592 -2.758 1.365 1.00 87.19 92 GLU A CA 1
ATOM 772 C C . GLU A 1 92 ? -12.711 -2.567 2.866 1.00 87.19 92 GLU A C 1
ATOM 774 O O . GLU A 1 92 ? -11.735 -2.662 3.609 1.00 87.19 92 GLU A O 1
ATOM 779 N N . ASP A 1 93 ? -13.931 -2.316 3.309 1.00 80.06 93 ASP A N 1
ATOM 780 C CA . ASP A 1 93 ? -14.281 -2.308 4.716 1.00 80.06 93 ASP A CA 1
ATOM 781 C C . ASP A 1 93 ? -14.674 -3.727 5.130 1.00 80.06 93 ASP A C 1
ATOM 783 O O . ASP A 1 93 ? -15.615 -4.306 4.584 1.00 80.06 93 ASP A O 1
ATOM 787 N N . ILE A 1 94 ? -13.930 -4.299 6.070 1.00 74.00 94 ILE A N 1
ATOM 788 C CA . ILE A 1 94 ? -14.284 -5.563 6.696 1.00 74.00 94 ILE A CA 1
ATOM 789 C C . ILE A 1 94 ? -15.090 -5.208 7.943 1.00 74.00 94 ILE A C 1
ATOM 791 O O . ILE A 1 94 ? -14.532 -4.817 8.974 1.00 74.00 94 ILE A O 1
ATOM 795 N N . GLU A 1 95 ? -16.410 -5.388 7.869 1.00 64.19 95 GLU A N 1
ATOM 796 C CA . GLU A 1 95 ? -17.220 -5.436 9.081 1.00 64.19 95 GLU A CA 1
ATOM 797 C C . GLU A 1 95 ? -16.699 -6.585 9.951 1.00 64.19 95 GLU A C 1
ATOM 799 O O . GLU A 1 95 ? -16.719 -7.751 9.544 1.00 64.19 95 GLU A O 1
ATOM 804 N N . GLU A 1 96 ? -16.245 -6.283 11.170 1.00 55.69 96 GLU A N 1
ATOM 805 C CA . GLU A 1 96 ? -16.132 -7.320 12.188 1.00 55.69 96 GLU A CA 1
ATOM 806 C C . GLU A 1 96 ? -17.550 -7.833 12.454 1.00 55.69 96 GLU A C 1
ATOM 808 O O . GLU A 1 96 ? -18.314 -7.263 13.236 1.00 55.69 96 GLU A O 1
ATOM 813 N N . LEU A 1 97 ? -17.930 -8.918 11.775 1.00 50.09 97 LEU A N 1
ATOM 814 C CA . LEU A 1 97 ? -19.101 -9.711 12.118 1.00 50.09 97 LEU A CA 1
ATOM 815 C C . LEU A 1 97 ? -18.935 -10.155 13.568 1.00 50.09 97 LEU A C 1
ATOM 817 O O . LEU A 1 97 ? -18.283 -11.159 13.813 1.00 50.09 97 LEU A O 1
ATOM 821 N N . LYS A 1 98 ? -19.481 -9.372 14.508 1.00 46.19 98 LYS A N 1
ATOM 822 C CA . LYS A 1 98 ? -19.615 -9.579 15.960 1.00 46.19 98 LYS A CA 1
ATOM 823 C C . LYS A 1 98 ? -19.199 -10.976 16.454 1.00 46.19 98 LYS A C 1
ATOM 825 O O . LYS A 1 98 ? -20.035 -11.743 16.938 1.00 46.19 98 LYS A O 1
ATOM 830 N N . ILE A 1 99 ? -17.902 -11.292 16.434 1.00 51.41 99 ILE A N 1
ATOM 831 C CA . ILE A 1 99 ? -17.378 -12.554 16.984 1.00 51.41 99 ILE A CA 1
ATOM 832 C C . ILE A 1 99 ? -17.674 -12.597 18.494 1.00 51.41 99 ILE A C 1
ATOM 834 O O . ILE A 1 99 ? -17.916 -13.659 19.070 1.00 51.41 99 ILE A O 1
ATOM 838 N N . VAL A 1 100 ? -17.794 -11.420 19.117 1.00 52.59 100 VAL A N 1
ATOM 839 C CA . VAL A 1 100 ? -18.220 -11.235 20.508 1.00 52.59 100 VAL A CA 1
ATOM 840 C C . VAL A 1 100 ? -19.594 -11.865 20.782 1.00 52.59 100 VAL A C 1
ATOM 842 O O . VAL A 1 100 ? -19.736 -12.575 21.774 1.00 52.59 100 VAL A O 1
ATOM 845 N N . GLN A 1 101 ? -20.585 -11.718 19.890 1.00 46.94 101 GLN A N 1
ATOM 846 C CA . GLN A 1 101 ? -21.929 -12.258 20.147 1.00 46.94 101 GLN A CA 1
ATOM 847 C C . GLN A 1 101 ? -21.977 -13.788 20.064 1.00 46.94 101 GLN A C 1
ATOM 849 O O . GLN A 1 101 ? -22.658 -14.421 20.869 1.00 46.94 101 GLN A O 1
ATOM 854 N N . ILE A 1 102 ? -21.227 -14.398 19.141 1.00 55.62 102 ILE A N 1
ATOM 855 C CA . ILE A 1 102 ? -21.188 -15.861 19.005 1.00 55.62 102 ILE A CA 1
ATOM 856 C C . ILE A 1 102 ? -20.443 -16.484 20.191 1.00 55.62 102 ILE A C 1
ATOM 858 O O . ILE A 1 102 ? -20.916 -17.458 20.776 1.00 55.62 102 ILE A O 1
ATOM 862 N N . THR A 1 103 ? -19.313 -15.902 20.597 1.00 54.22 103 THR A N 1
ATOM 863 C CA . THR A 1 103 ? -18.514 -16.427 21.714 1.00 54.22 103 THR A CA 1
ATOM 864 C C . THR A 1 103 ? -19.283 -16.345 23.036 1.00 54.22 103 THR A C 1
ATOM 866 O O . THR A 1 103 ? -19.290 -17.300 23.815 1.00 54.22 103 THR A O 1
ATOM 869 N N . GLU A 1 104 ? -20.003 -15.245 23.267 1.00 56.78 104 GLU A N 1
ATOM 870 C CA . GLU A 1 104 ? -20.792 -15.039 24.481 1.00 56.78 104 GLU A CA 1
ATOM 871 C C . GLU A 1 104 ? -22.035 -15.945 24.525 1.00 56.78 104 GLU A C 1
ATOM 873 O O . GLU A 1 104 ? -22.296 -16.571 25.559 1.00 56.78 104 GLU A O 1
ATOM 878 N N . GLN A 1 105 ? -22.743 -16.126 23.400 1.00 54.72 105 GLN A N 1
ATOM 879 C CA . GLN A 1 105 ? -23.854 -17.083 23.316 1.00 54.72 105 GLN A CA 1
ATOM 880 C C . GLN A 1 105 ? -23.392 -18.536 23.495 1.00 54.72 105 GLN A C 1
ATOM 882 O O . GLN A 1 105 ? -24.005 -19.279 24.263 1.00 54.72 105 GLN A O 1
ATOM 887 N N . LEU A 1 106 ? -22.274 -18.939 22.883 1.00 56.06 106 LEU A N 1
ATOM 888 C CA . LEU A 1 106 ? -21.703 -20.277 23.081 1.00 56.06 106 LEU A CA 1
ATOM 889 C C . LEU A 1 106 ? -21.217 -20.498 24.524 1.00 56.06 106 LEU A C 1
ATOM 891 O O . LEU A 1 106 ? -21.290 -21.621 25.027 1.00 56.06 106 LEU A O 1
ATOM 895 N N . SER A 1 107 ? -20.760 -19.446 25.215 1.00 62.00 107 SER A N 1
ATOM 896 C CA . SER A 1 107 ? -20.373 -19.514 26.632 1.00 62.00 107 SER A CA 1
ATOM 897 C C . SER A 1 107 ? -21.575 -19.727 27.565 1.00 62.00 107 SER A C 1
ATOM 899 O O . SER A 1 107 ? -21.493 -20.533 28.495 1.00 62.00 107 SER A O 1
ATOM 901 N N . ARG A 1 108 ? -22.711 -19.064 27.292 1.00 60.66 108 ARG A N 1
ATOM 902 C CA . ARG A 1 108 ? -23.956 -19.207 28.068 1.00 60.66 108 ARG A CA 1
ATOM 903 C C . ARG A 1 108 ? -24.574 -20.587 27.876 1.00 60.66 108 ARG A C 1
ATOM 905 O O . ARG A 1 108 ? -24.867 -21.253 28.864 1.00 60.66 108 ARG A O 1
ATOM 912 N N . VAL A 1 109 ? -24.635 -21.071 26.635 1.00 61.00 109 VAL A N 1
ATOM 913 C CA . VAL A 1 109 ? -25.150 -22.416 26.320 1.00 61.00 109 VAL A CA 1
ATOM 914 C C . VAL A 1 109 ? -24.303 -23.520 26.969 1.00 61.00 109 VAL A C 1
ATOM 916 O O . VAL A 1 109 ? -24.839 -24.536 27.407 1.00 61.00 109 VAL A O 1
ATOM 919 N N . LYS A 1 110 ? -22.978 -23.339 27.080 1.00 58.78 110 LYS A N 1
ATOM 920 C CA . LYS A 1 110 ? -22.109 -24.292 27.796 1.00 58.78 110 LYS A CA 1
ATOM 921 C C . LYS A 1 110 ? -22.332 -24.286 29.311 1.00 58.78 110 LYS A C 1
ATOM 923 O O . LYS A 1 110 ? -22.231 -25.348 29.916 1.00 58.78 110 LYS A O 1
ATOM 928 N N . LYS A 1 111 ? -22.645 -23.135 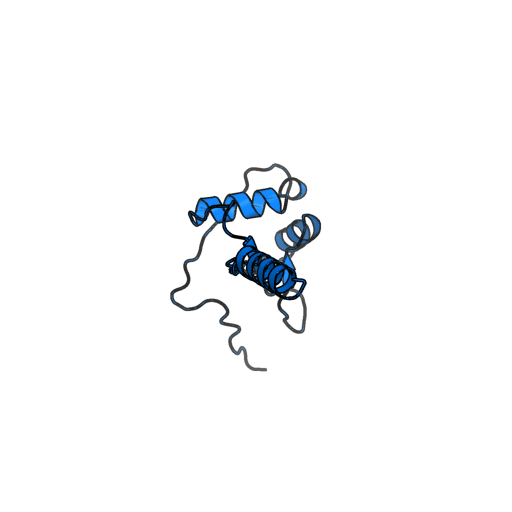29.918 1.00 58.38 111 LYS A N 1
ATOM 929 C CA . LYS A 1 111 ? -22.977 -23.050 31.351 1.00 58.38 111 LYS A CA 1
ATOM 930 C C . LYS A 1 111 ? -24.325 -23.692 31.679 1.00 58.38 111 LYS A C 1
ATOM 932 O O . LYS A 1 111 ? -24.431 -24.340 32.708 1.00 58.38 111 LYS A O 1
ATOM 937 N N . GLU A 1 112 ? -25.318 -23.563 30.804 1.00 58.56 112 GLU A N 1
ATOM 938 C CA . GLU A 1 112 ? -26.660 -24.131 31.019 1.00 58.56 112 GLU A CA 1
ATOM 939 C C . GLU A 1 112 ? -26.714 -25.661 30.857 1.00 58.56 112 GLU A C 1
ATOM 941 O O . GLU A 1 112 ? -27.586 -26.300 31.430 1.00 58.56 112 GLU A O 1
ATOM 946 N N . LYS A 1 113 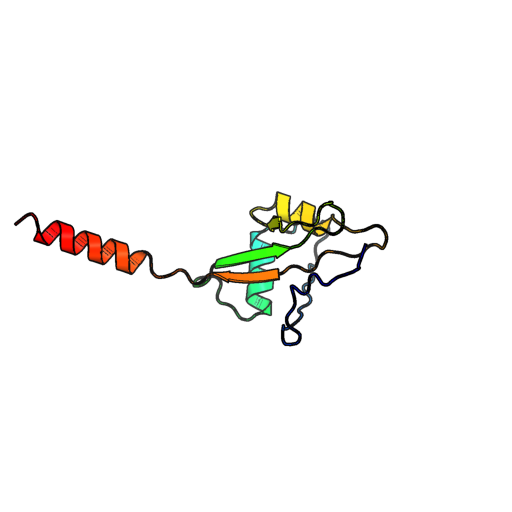? -25.769 -26.272 30.127 1.00 54.72 113 LYS A N 1
ATOM 947 C CA . LYS A 1 113 ? -25.666 -27.740 29.980 1.00 54.72 113 LYS A CA 1
ATOM 948 C C . LYS A 1 113 ? -24.902 -28.448 31.108 1.00 54.72 113 LYS A C 1
ATOM 950 O O . LYS A 1 113 ? -24.784 -29.669 31.067 1.00 54.72 113 LYS A O 1
ATOM 955 N N . LEU A 1 114 ? -24.336 -27.702 32.057 1.00 53.56 114 LEU A N 1
ATOM 956 C CA . LEU A 1 114 ? -23.527 -28.228 33.166 1.00 53.56 114 LEU A CA 1
ATOM 957 C C . LEU A 1 114 ? -24.253 -28.193 34.525 1.00 53.56 114 LEU A C 1
ATOM 959 O O . LEU A 1 114 ? -23.605 -28.402 35.550 1.00 53.56 114 LEU A O 1
ATOM 963 N N . ILE A 1 115 ? -25.563 -27.922 34.529 1.00 45.78 115 ILE A N 1
ATOM 964 C CA . ILE A 1 115 ? -26.431 -27.903 35.718 1.00 45.78 115 ILE A CA 1
ATOM 965 C C . ILE A 1 115 ? -27.349 -29.123 35.689 1.00 45.78 115 ILE A C 1
ATOM 967 O O . ILE A 1 115 ? -27.909 -29.395 34.603 1.00 45.78 115 ILE A O 1
#

Nearest PDB structures (foldseek):
  1oey-assembly3_L  TM=7.027E-01  e=1.717E-01  Homo sapiens
  5yxy-assembly2_E  TM=3.559E-01  e=7.941E+00  Thermococcus kodakarensis KOD1
  3e0j-assembly1_H  TM=2.565E-01  e=7.941E+00  Homo sapiens

InterPro domains:
  IPR018290 MULE transposase, N-terminal all-beta domain [PF10532] (39-111)

Sequence (115 aa):
MSE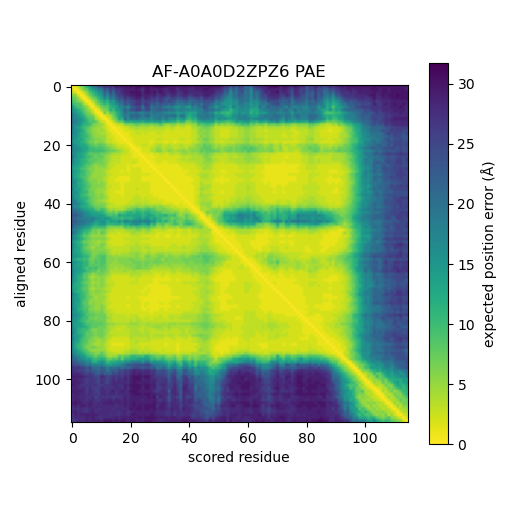DDYEWIPIDARLYAISFRTSSLEEITYSLLNERICRKMRIDLFTKRLNLGYIPLVVEPKRQSYILDDEDVFVYLTSVDKKERRSILHVEDIEELKIVQITEQLSRVKKEKLI

Solvent-accessible surface area (backbone atoms only — not comparable to full-atom values): 7447 Å² total; per-residue (Å²): 132,85,89,78,74,86,73,82,66,58,94,85,58,85,86,80,90,85,87,81,95,64,97,49,69,84,76,48,36,43,68,56,51,51,51,52,48,27,62,73,71,72,48,60,75,91,74,45,50,74,45,44,33,33,49,56,73,80,50,82,78,75,51,82,46,70,52,87,44,45,67,42,38,42,50,60,76,67,50,51,32,102,81,72,46,63,54,67,78,42,80,43,80,41,77,72,74,58,61,66,58,56,54,52,53,56,51,51,56,56,57,66,72,74,112

Foldseek 3Di:
DDPDDPCPDDPPRDDDDDDDPDPDLLVCWPVNVVVRVCVRVVHDPVQWDKWKKWFQPDDPPTDIDTQDTSVSSSCQVPRADPVRDGTDIDIDTDGPPPPVVVVVVVVVVVVVVVD

pLDDT: mean 80.09, std 17.63, range [38.62, 97.94]

Organism: NCBI:txid109376

Secondary structure (DSSP, 8-state):
--------S-TTPPP-------S-STT--HHHHHHHHHHHHT--TTTEEEEEEE--SSSSS---EE--SHHHHHHHHH-B-TTSPBPPPEEEEEE---HHHHHHHHHHHHHHTT-

Radius of gyration: 19.44 Å; Cα contacts (8 Å, |Δi|>4): 105; chains: 1; bounding box: 38×43×62 Å